Protein AF-A0A645HGQ7-F1 (afdb_monomer_lite)

pLDDT: mean 81.53, std 13.0, range [46.69, 94.19]

Secondary structure (DSSP, 8-state):
-HHHHHHTT--HHHHHHHHHHHTTPPP-S--S--SSPPP-S--HHHHHHHHHHTTTTS-TT--S--

Radius of gyration: 15.1 Å; chains: 1; bounding box: 28×15×52 Å

InterPro domains:
  IPR009610 CbtA toxin of type IV toxin-antitoxin system [PF06755] (2-48)

Sequence (66 aa):
MIKEHIDAGITLADAVNFLVEKYELVRIDRKGFSWQEQSPYLRAVDILRARQATGLLRQSRNNVVR

Structure (mmCIF, N/CA/C/O backbone):
data_AF-A0A645HGQ7-F1
#
_entry.id   AF-A0A645HGQ7-F1
#
loop_
_atom_site.group_PDB
_atom_site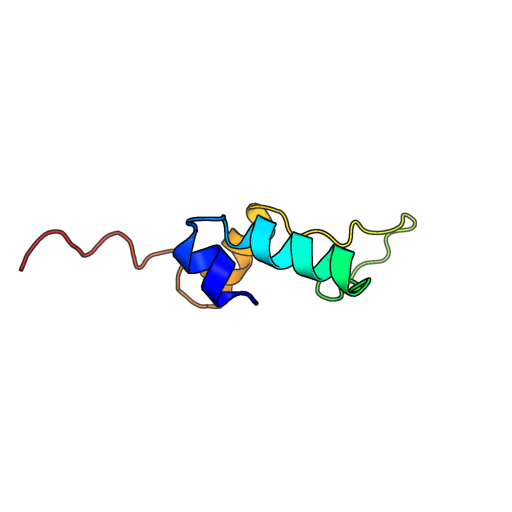.id
_atom_site.type_symbol
_atom_site.label_atom_id
_atom_site.label_alt_id
_atom_site.label_comp_id
_atom_site.label_asym_id
_atom_site.label_entity_id
_atom_site.label_seq_id
_atom_site.pdbx_PDB_ins_code
_atom_site.Cartn_x
_atom_site.Cartn_y
_atom_site.Cartn_z
_atom_site.occupancy
_atom_site.B_iso_or_equiv
_atom_site.auth_seq_id
_atom_site.auth_comp_id
_atom_site.auth_asym_id
_atom_site.auth_atom_id
_atom_site.pdbx_PDB_model_num
ATOM 1 N N . MET A 1 1 ? 12.016 3.398 -2.112 1.00 70.50 1 MET A N 1
ATOM 2 C CA . MET A 1 1 ? 10.737 4.152 -1.914 1.00 70.50 1 MET A CA 1
ATOM 3 C C . MET A 1 1 ? 9.758 3.832 -3.050 1.00 70.50 1 MET A C 1
ATOM 5 O O . MET A 1 1 ? 10.223 3.307 -4.044 1.00 70.50 1 MET A O 1
ATOM 9 N N . ILE A 1 2 ? 8.443 4.106 -2.934 1.00 82.12 2 ILE A N 1
ATOM 10 C CA . ILE A 1 2 ? 7.344 3.599 -3.814 1.00 82.12 2 ILE A CA 1
ATOM 11 C C . ILE A 1 2 ? 7.678 3.451 -5.318 1.00 82.12 2 ILE A C 1
ATOM 13 O O . ILE A 1 2 ? 7.273 2.476 -5.941 1.00 82.12 2 ILE A O 1
ATOM 17 N N . LYS A 1 3 ? 8.469 4.370 -5.886 1.00 85.69 3 LYS A N 1
ATOM 18 C CA . LYS A 1 3 ? 8.977 4.319 -7.263 1.00 85.69 3 LYS A CA 1
ATOM 19 C C . LYS A 1 3 ? 9.729 3.021 -7.597 1.00 85.69 3 LYS A C 1
ATOM 21 O O . LYS A 1 3 ? 9.424 2.405 -8.602 1.00 85.69 3 LYS A O 1
ATOM 26 N N . GLU A 1 4 ? 10.616 2.553 -6.723 1.00 87.94 4 GLU A N 1
ATOM 27 C CA . GLU A 1 4 ? 11.348 1.287 -6.904 1.00 87.94 4 GLU A CA 1
ATOM 28 C C . GLU A 1 4 ? 10.409 0.077 -6.971 1.00 87.94 4 GLU A C 1
ATOM 30 O O . GLU A 1 4 ? 10.657 -0.853 -7.725 1.00 87.94 4 GLU A O 1
ATOM 35 N N . HIS A 1 5 ? 9.318 0.089 -6.197 1.00 89.19 5 HIS A N 1
ATOM 36 C CA . HIS A 1 5 ? 8.341 -1.000 -6.220 1.00 89.19 5 HIS A CA 1
ATOM 37 C C . HIS A 1 5 ? 7.544 -0.992 -7.531 1.00 89.19 5 HIS A C 1
ATOM 39 O O . HIS A 1 5 ? 7.263 -2.053 -8.079 1.00 89.19 5 HIS A O 1
ATOM 45 N N . ILE A 1 6 ? 7.229 0.198 -8.057 1.00 86.19 6 ILE A N 1
ATOM 46 C CA . ILE A 1 6 ? 6.599 0.362 -9.375 1.00 86.19 6 ILE A CA 1
ATOM 47 C C . ILE A 1 6 ? 7.536 -0.147 -10.474 1.00 86.19 6 ILE A C 1
ATOM 49 O O . ILE A 1 6 ? 7.114 -0.938 -11.313 1.00 86.19 6 ILE A O 1
ATOM 53 N N . ASP A 1 7 ? 8.802 0.270 -10.441 1.00 92.62 7 ASP A N 1
ATOM 54 C CA . ASP A 1 7 ? 9.804 -0.104 -11.442 1.00 92.62 7 ASP A CA 1
ATOM 55 C C . ASP A 1 7 ? 10.106 -1.618 -11.402 1.00 92.62 7 ASP A C 1
ATOM 57 O O . ASP A 1 7 ? 10.362 -2.229 -12.437 1.00 92.62 7 ASP A O 1
ATOM 61 N N . ALA A 1 8 ? 9.995 -2.250 -10.227 1.00 92.81 8 ALA A N 1
ATOM 62 C CA . ALA A 1 8 ? 10.105 -3.699 -10.044 1.00 92.81 8 ALA A CA 1
ATOM 63 C C . ALA A 1 8 ? 8.825 -4.484 -10.406 1.00 92.81 8 ALA A C 1
ATOM 65 O O . ALA A 1 8 ? 8.812 -5.710 -10.303 1.00 92.81 8 ALA A O 1
ATOM 66 N N . GLY A 1 9 ? 7.738 -3.810 -10.799 1.00 91.12 9 GLY A N 1
ATOM 67 C CA . GLY A 1 9 ? 6.460 -4.456 -11.117 1.00 91.12 9 GLY A CA 1
ATOM 68 C C . GLY A 1 9 ? 5.721 -5.032 -9.902 1.00 91.12 9 GLY A C 1
ATOM 69 O O . GLY A 1 9 ? 4.841 -5.878 -10.062 1.00 91.12 9 GLY A O 1
ATOM 70 N N . ILE A 1 10 ? 6.059 -4.586 -8.690 1.00 91.25 10 ILE A N 1
ATOM 71 C CA . ILE A 1 10 ? 5.371 -4.981 -7.457 1.00 91.25 10 ILE A CA 1
ATOM 72 C C . ILE A 1 10 ? 3.982 -4.340 -7.438 1.00 91.25 10 ILE A C 1
ATOM 74 O O . ILE A 1 10 ? 3.784 -3.203 -7.880 1.00 91.25 10 ILE A O 1
ATOM 78 N N . THR A 1 11 ? 2.993 -5.066 -6.916 1.00 87.75 11 THR A N 1
ATOM 79 C CA . THR A 1 11 ? 1.634 -4.536 -6.855 1.00 87.75 11 THR A CA 1
ATOM 80 C C . THR A 1 11 ? 1.579 -3.310 -5.941 1.00 87.75 11 THR A C 1
ATOM 82 O O . THR A 1 11 ? 2.283 -3.216 -4.935 1.00 87.75 11 THR A O 1
ATOM 85 N N . LEU A 1 12 ? 0.693 -2.362 -6.257 1.00 84.50 12 LEU A N 1
ATOM 86 C CA . LEU A 1 12 ? 0.502 -1.172 -5.425 1.00 84.50 12 LEU A CA 1
ATOM 87 C C . LEU A 1 12 ? 0.127 -1.531 -3.973 1.00 84.50 12 LEU A C 1
ATOM 89 O O . LEU A 1 12 ? 0.528 -0.828 -3.052 1.00 84.50 12 LEU A O 1
ATOM 93 N N . ALA A 1 13 ? -0.626 -2.618 -3.767 1.00 89.88 13 ALA A N 1
ATOM 94 C CA . ALA A 1 13 ? -1.001 -3.076 -2.432 1.00 89.88 13 ALA A CA 1
ATOM 95 C C . ALA A 1 13 ? 0.221 -3.564 -1.643 1.00 89.88 13 ALA A C 1
ATOM 97 O O . ALA A 1 13 ? 0.409 -3.133 -0.510 1.00 89.88 13 ALA A O 1
ATOM 98 N N . ASP A 1 14 ? 1.077 -4.386 -2.251 1.00 92.19 14 ASP A N 1
ATOM 99 C CA . ASP A 1 14 ? 2.276 -4.915 -1.591 1.00 92.19 14 ASP A CA 1
ATOM 100 C C . ASP A 1 14 ? 3.284 -3.804 -1.288 1.00 92.19 14 ASP A C 1
ATOM 102 O O . ASP A 1 14 ? 3.838 -3.748 -0.194 1.00 92.19 14 ASP A O 1
ATOM 106 N N . ALA A 1 15 ? 3.451 -2.854 -2.212 1.00 92.12 15 ALA A N 1
ATOM 107 C CA . ALA A 1 15 ? 4.319 -1.698 -2.013 1.00 92.12 15 ALA A CA 1
ATOM 108 C C . ALA A 1 15 ? 3.878 -0.823 -0.829 1.00 92.12 15 ALA A C 1
ATOM 110 O O . ALA A 1 15 ? 4.710 -0.325 -0.071 1.00 92.12 15 ALA A O 1
ATOM 111 N N . VAL A 1 16 ? 2.569 -0.631 -0.652 1.00 89.50 16 VAL A N 1
ATOM 112 C CA . VAL A 1 16 ? 2.030 0.123 0.486 1.00 89.50 16 VAL A CA 1
ATOM 113 C C . VAL A 1 16 ? 2.075 -0.708 1.768 1.00 89.50 16 VAL A C 1
ATOM 115 O O . VAL A 1 16 ? 2.449 -0.175 2.807 1.00 89.50 16 VAL A O 1
ATOM 118 N N . ASN A 1 17 ? 1.772 -2.007 1.710 1.00 93.19 17 ASN A N 1
ATOM 119 C CA . ASN A 1 17 ? 1.844 -2.905 2.868 1.00 93.19 17 ASN A CA 1
ATOM 120 C C . ASN A 1 17 ? 3.274 -3.034 3.416 1.00 93.19 17 ASN A C 1
ATOM 122 O O . ASN A 1 17 ? 3.456 -3.057 4.630 1.00 93.19 17 ASN A O 1
ATOM 126 N N . PHE A 1 18 ? 4.288 -3.008 2.548 1.00 92.94 18 PHE A N 1
ATOM 127 C CA . PHE A 1 18 ? 5.689 -2.917 2.961 1.00 92.94 18 PHE A CA 1
ATOM 128 C C . PHE A 1 18 ? 5.972 -1.645 3.776 1.00 92.94 18 PHE A C 1
ATOM 130 O O . PHE A 1 18 ? 6.661 -1.689 4.792 1.00 92.94 18 PHE A O 1
ATOM 137 N N . LEU A 1 19 ? 5.426 -0.497 3.360 1.00 91.81 19 LEU A N 1
ATOM 138 C CA . LEU A 1 19 ? 5.574 0.757 4.108 1.00 91.81 19 LEU A CA 1
ATOM 139 C C . LEU A 1 19 ? 4.812 0.722 5.436 1.00 91.81 19 LEU A C 1
ATOM 141 O O . LEU A 1 19 ? 5.294 1.283 6.416 1.00 91.81 19 LEU A O 1
ATOM 145 N N . VAL A 1 20 ? 3.651 0.062 5.468 1.00 92.19 20 VAL A N 1
ATOM 146 C CA . VAL A 1 20 ? 2.872 -0.154 6.693 1.00 92.19 20 VAL A CA 1
ATOM 147 C C . VAL A 1 20 ? 3.698 -0.901 7.731 1.00 92.19 20 VAL A C 1
ATOM 149 O O . VAL A 1 20 ? 3.758 -0.459 8.871 1.00 92.19 20 VAL A O 1
ATOM 152 N N . GLU A 1 21 ? 4.377 -1.976 7.336 1.00 92.88 21 GLU A N 1
ATOM 153 C CA . GLU A 1 21 ? 5.244 -2.738 8.236 1.00 92.88 21 GLU A CA 1
ATOM 154 C C . GLU A 1 21 ? 6.501 -1.949 8.624 1.00 92.88 21 GLU A C 1
ATOM 156 O O . GLU A 1 21 ? 6.816 -1.824 9.803 1.00 92.88 21 GLU A O 1
ATOM 161 N N . LYS A 1 22 ? 7.184 -1.338 7.648 1.00 93.56 22 LYS A N 1
ATOM 162 C CA . LYS A 1 22 ? 8.438 -0.602 7.876 1.00 93.56 22 LYS A CA 1
ATOM 163 C C . LYS A 1 22 ? 8.298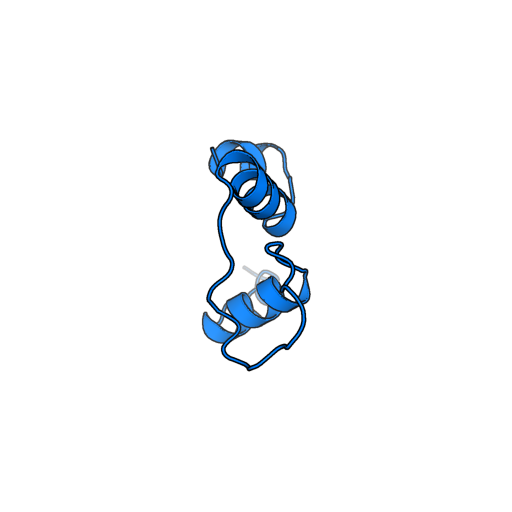 0.569 8.854 1.00 93.56 22 LYS A C 1
ATOM 165 O O . LYS A 1 22 ? 9.267 0.909 9.530 1.00 93.56 22 LYS A O 1
ATOM 170 N N . TYR A 1 23 ? 7.144 1.229 8.859 1.00 94.19 23 TYR A N 1
ATOM 171 C CA . TYR A 1 23 ? 6.899 2.444 9.639 1.00 94.19 23 TYR A CA 1
ATOM 172 C C . TYR A 1 23 ? 5.775 2.285 10.668 1.00 94.19 23 TYR A C 1
ATOM 174 O O . TYR A 1 23 ? 5.306 3.294 11.189 1.00 94.19 23 TYR A O 1
ATOM 182 N N . GLU A 1 24 ? 5.323 1.054 10.926 1.00 91.44 24 GLU A N 1
ATOM 183 C CA . GLU A 1 24 ? 4.240 0.742 11.873 1.00 91.44 24 GLU A CA 1
ATOM 184 C C . GLU A 1 24 ? 2.986 1.613 11.645 1.00 91.44 24 GLU A C 1
ATOM 186 O O . GLU A 1 24 ? 2.383 2.163 12.569 1.00 91.44 24 GLU A O 1
ATOM 191 N N . LEU A 1 25 ? 2.605 1.792 10.373 1.00 89.88 25 LEU A N 1
ATOM 192 C CA . LEU A 1 25 ? 1.515 2.696 10.008 1.00 89.88 25 LEU A CA 1
ATOM 193 C C . LEU A 1 25 ? 0.160 2.119 10.419 1.00 89.88 25 LEU A C 1
ATOM 195 O O . LEU A 1 25 ? -0.156 0.957 10.165 1.00 89.88 25 LEU A O 1
ATOM 199 N N . VAL A 1 26 ? -0.693 2.982 10.964 1.00 86.50 26 VAL A N 1
ATOM 200 C CA . VAL A 1 26 ? -2.056 2.622 11.361 1.00 86.50 26 VAL A CA 1
ATOM 201 C C . VAL A 1 26 ? -3.052 3.009 10.273 1.00 86.50 26 VAL A C 1
ATOM 203 O O . VAL A 1 26 ? -2.998 4.092 9.687 1.00 86.50 26 VAL A O 1
ATOM 206 N N . ARG A 1 27 ? -4.006 2.116 10.015 1.00 87.56 27 ARG A N 1
ATOM 207 C CA . ARG A 1 27 ? -5.066 2.308 9.026 1.00 87.56 27 ARG A CA 1
ATOM 208 C C . ARG A 1 27 ? -6.228 3.139 9.598 1.00 87.56 27 ARG A C 1
ATOM 210 O O . ARG A 1 27 ? -6.800 2.764 10.614 1.00 87.56 27 ARG A O 1
ATOM 217 N N . ILE A 1 28 ? -6.610 4.238 8.929 1.00 85.56 28 ILE A N 1
ATOM 218 C CA . ILE A 1 28 ? -7.587 5.232 9.450 1.00 85.56 28 ILE A CA 1
ATOM 219 C C . ILE A 1 28 ? -8.882 5.385 8.628 1.00 85.56 28 ILE A C 1
ATOM 221 O O . ILE A 1 28 ? -9.819 6.056 9.059 1.00 85.56 28 ILE A O 1
ATOM 225 N N . ASP A 1 29 ? -8.954 4.802 7.429 1.00 78.00 29 ASP A N 1
ATOM 226 C CA . ASP A 1 29 ? -10.083 4.960 6.495 1.00 78.00 29 ASP A CA 1
ATOM 227 C C . ASP A 1 29 ? -11.340 4.187 6.925 1.00 78.00 29 ASP A C 1
ATOM 229 O O . ASP A 1 29 ? -12.456 4.493 6.498 1.00 78.00 29 ASP A O 1
ATOM 233 N N . ARG A 1 30 ? -11.184 3.191 7.797 1.00 76.56 30 ARG A N 1
ATOM 234 C CA . ARG A 1 30 ? -12.284 2.378 8.314 1.00 76.56 30 ARG A CA 1
ATOM 235 C C . ARG A 1 30 ? -12.890 3.013 9.564 1.00 76.56 30 ARG A C 1
ATOM 237 O O . ARG A 1 30 ? -12.551 2.668 10.692 1.00 76.56 30 ARG A O 1
ATOM 244 N N . LYS A 1 31 ? -13.850 3.917 9.365 1.00 69.12 31 LYS A N 1
ATOM 245 C CA . LYS A 1 31 ? -14.700 4.420 10.455 1.00 69.12 31 LYS A CA 1
ATOM 246 C C . LYS A 1 31 ? -15.783 3.392 10.798 1.00 69.12 31 LYS A C 1
ATOM 248 O O . LYS A 1 31 ? -16.768 3.264 10.077 1.00 69.12 31 LYS A O 1
ATOM 253 N N . GLY A 1 32 ? -15.591 2.660 11.893 1.00 65.75 32 GLY A N 1
ATOM 254 C CA . GLY A 1 32 ? -16.578 1.748 12.474 1.00 65.75 32 GLY A CA 1
ATOM 255 C C . GLY A 1 32 ? -16.093 1.174 13.806 1.00 65.75 32 GLY A C 1
ATOM 256 O O . GLY A 1 32 ? -14.904 0.907 13.958 1.00 65.75 32 GLY A O 1
ATOM 257 N N . PHE A 1 33 ? -17.009 0.993 14.763 1.00 52.50 33 PHE A N 1
ATOM 258 C CA . PHE A 1 33 ? -16.759 0.292 16.029 1.00 52.50 33 PHE A CA 1
ATOM 259 C C . PHE A 1 33 ? -16.518 -1.199 15.741 1.00 52.50 33 PHE A C 1
ATOM 261 O O . PHE A 1 33 ? -17.447 -2.005 15.775 1.00 52.50 33 PHE A O 1
ATOM 268 N N . SER A 1 34 ? -15.285 -1.582 15.410 1.00 64.38 34 SER A N 1
ATOM 269 C CA . SER A 1 34 ? -14.876 -2.981 15.512 1.00 64.38 34 SER A CA 1
ATOM 270 C C . SER A 1 34 ? -14.302 -3.201 16.902 1.00 64.38 34 SER A C 1
ATOM 272 O O . SER A 1 34 ? -13.316 -2.581 17.281 1.00 64.38 34 SER A O 1
ATOM 274 N N . TRP A 1 35 ? -14.924 -4.097 17.664 1.00 59.69 35 TRP A N 1
ATOM 275 C CA . TRP A 1 35 ? -14.376 -4.576 18.934 1.00 59.69 35 TRP A CA 1
ATOM 276 C C . TRP A 1 35 ? -13.060 -5.352 18.740 1.00 59.69 35 TRP A C 1
ATOM 278 O O . TRP A 1 35 ? -12.340 -5.584 19.703 1.00 59.69 35 TRP A O 1
ATOM 288 N N . GLN A 1 36 ? -12.742 -5.744 17.500 1.00 70.06 36 GLN A N 1
ATOM 289 C CA . GLN A 1 36 ? -11.465 -6.337 17.115 1.00 70.06 36 GLN A CA 1
ATOM 290 C C . GLN A 1 36 ? -10.503 -5.307 16.514 1.00 70.06 36 GLN A C 1
ATOM 292 O O . GLN A 1 36 ? -10.923 -4.376 15.816 1.00 70.06 36 GLN A O 1
ATOM 297 N N . GLU A 1 37 ? -9.207 -5.545 16.731 1.00 75.06 37 GLU A N 1
ATOM 298 C CA . GLU A 1 37 ? -8.116 -4.833 16.071 1.00 75.06 37 GLU A CA 1
ATOM 299 C C . GLU A 1 37 ? -8.237 -4.968 14.549 1.00 75.06 37 GLU A C 1
ATOM 301 O O . GLU A 1 37 ? -8.439 -6.055 13.998 1.00 75.06 37 GLU A O 1
ATOM 306 N N . GLN A 1 38 ? -8.170 -3.836 13.853 1.00 80.19 38 GLN A N 1
ATOM 307 C CA . GLN A 1 38 ? -8.282 -3.828 12.405 1.00 80.19 38 GLN A CA 1
ATOM 308 C C . GLN A 1 38 ? -6.922 -4.086 11.779 1.00 80.19 38 GLN A C 1
ATOM 310 O O . GLN A 1 38 ? -5.942 -3.434 12.122 1.00 80.19 38 GLN A O 1
ATOM 315 N N . SER A 1 39 ? -6.888 -4.990 10.797 1.00 87.06 39 SER A N 1
ATOM 316 C CA . SER A 1 39 ? -5.674 -5.215 10.017 1.00 87.06 39 SER A CA 1
ATOM 317 C C . SER A 1 39 ? -5.185 -3.895 9.398 1.00 87.06 39 SER A C 1
ATOM 319 O O . SER A 1 39 ? -5.976 -3.224 8.715 1.00 87.06 39 SER A O 1
ATOM 321 N N . PRO A 1 40 ? -3.900 -3.543 9.587 1.00 87.94 40 PRO A N 1
ATOM 322 C CA . PRO A 1 40 ? -3.337 -2.312 9.047 1.00 87.94 40 PRO A CA 1
ATOM 323 C C . PRO A 1 40 ? -3.120 -2.402 7.526 1.00 87.94 40 PRO A C 1
ATOM 325 O O . PRO A 1 40 ? -2.974 -1.383 6.854 1.00 87.94 40 PRO A O 1
ATOM 328 N N . TYR A 1 41 ? -3.167 -3.611 6.957 1.00 92.31 41 TYR A N 1
ATOM 329 C CA . TYR A 1 41 ? -2.874 -3.862 5.552 1.00 92.31 41 TYR A CA 1
ATOM 330 C C . TYR A 1 41 ? -4.031 -3.500 4.610 1.00 92.31 41 TYR A C 1
ATOM 332 O O . TYR A 1 41 ? -5.227 -3.663 4.902 1.00 92.31 41 TYR A O 1
ATOM 340 N N . LEU A 1 42 ? -3.655 -3.038 3.421 1.00 89.94 42 LEU A N 1
ATOM 341 C CA . LEU A 1 42 ? -4.546 -2.858 2.287 1.00 89.94 42 LEU A CA 1
ATOM 342 C C . LEU A 1 42 ? -4.781 -4.188 1.574 1.00 89.94 42 LEU A C 1
ATOM 344 O O . LEU A 1 42 ? -3.875 -4.993 1.365 1.00 89.94 42 LEU A O 1
ATOM 348 N N . ARG A 1 43 ? -6.026 -4.385 1.148 1.00 89.12 43 ARG A N 1
ATOM 349 C CA . ARG A 1 43 ? -6.473 -5.500 0.312 1.00 89.12 43 ARG A CA 1
ATOM 350 C C . ARG A 1 43 ? -6.821 -4.999 -1.085 1.00 89.12 43 ARG A C 1
ATOM 352 O O . ARG A 1 43 ? -7.089 -3.816 -1.290 1.00 89.12 43 ARG A O 1
ATOM 359 N N . ALA A 1 44 ? -6.945 -5.919 -2.039 1.00 87.25 44 ALA A N 1
ATOM 360 C CA . ALA A 1 44 ? -7.351 -5.595 -3.409 1.00 87.25 44 ALA A CA 1
ATOM 361 C C . ALA A 1 44 ? -8.668 -4.788 -3.486 1.00 87.25 44 ALA A C 1
ATOM 363 O O . ALA A 1 44 ? -8.791 -3.879 -4.304 1.00 87.25 44 ALA A O 1
ATOM 364 N N . VAL A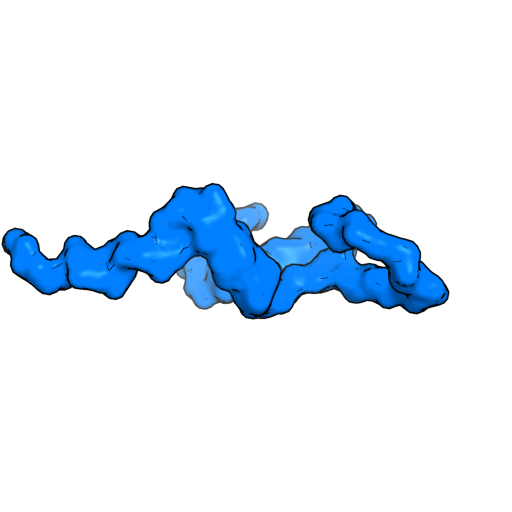 1 45 ? -9.632 -5.060 -2.595 1.00 87.44 45 VAL A N 1
ATOM 365 C CA . VAL A 1 45 ? -10.899 -4.304 -2.512 1.00 87.44 45 VAL A CA 1
ATOM 366 C C . VAL A 1 45 ? -10.695 -2.837 -2.129 1.00 87.44 45 VAL A C 1
ATOM 368 O O . VAL A 1 45 ? -11.446 -1.975 -2.579 1.00 87.44 45 VAL A O 1
ATOM 371 N N . ASP A 1 46 ? -9.673 -2.536 -1.330 1.00 88.25 46 ASP A N 1
ATOM 372 C CA . ASP A 1 46 ? -9.366 -1.171 -0.910 1.00 88.25 46 ASP A CA 1
ATOM 373 C C . ASP A 1 46 ? -8.807 -0.375 -2.095 1.00 88.25 46 ASP A C 1
ATOM 375 O O . ASP A 1 46 ? -9.250 0.741 -2.360 1.00 88.25 46 ASP A O 1
ATOM 379 N N . ILE A 1 47 ? -7.934 -1.004 -2.891 1.00 88.12 47 ILE A N 1
ATOM 380 C CA . ILE A 1 47 ? -7.434 -0.442 -4.153 1.00 88.12 47 ILE A CA 1
ATOM 381 C C . ILE A 1 47 ? -8.580 -0.233 -5.148 1.00 88.12 47 ILE A C 1
ATOM 383 O O . ILE A 1 47 ? -8.663 0.813 -5.788 1.00 88.12 47 ILE A O 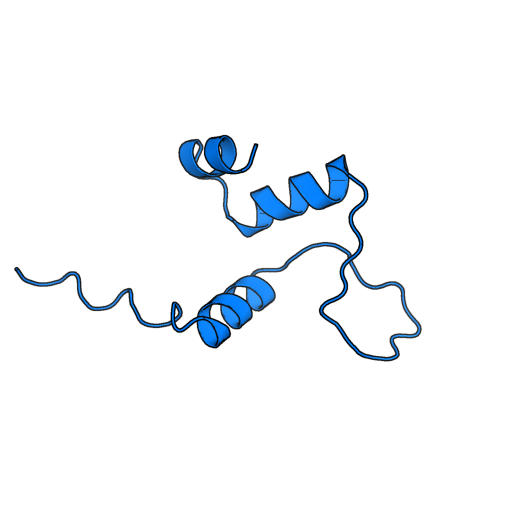1
ATOM 387 N N . LEU A 1 48 ? -9.495 -1.198 -5.267 1.00 88.19 48 LEU A N 1
ATOM 388 C CA . LEU A 1 48 ? -10.655 -1.086 -6.152 1.0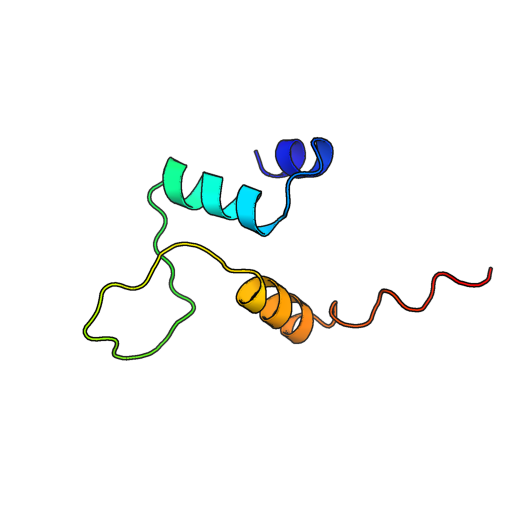0 88.19 48 LEU A CA 1
ATOM 389 C C . LEU A 1 48 ? -11.555 0.095 -5.758 1.00 88.19 48 LEU A C 1
ATOM 391 O O . LEU A 1 48 ? -11.936 0.892 -6.615 1.00 88.19 48 LEU A O 1
ATOM 395 N N . ARG A 1 49 ? -11.841 0.251 -4.460 1.00 88.25 49 ARG A N 1
ATOM 396 C CA . ARG A 1 49 ? -12.608 1.384 -3.919 1.00 88.25 49 ARG A CA 1
ATOM 397 C C . ARG A 1 49 ? -11.901 2.715 -4.154 1.00 88.25 49 ARG A C 1
ATOM 399 O O . ARG A 1 49 ? -12.545 3.661 -4.596 1.00 88.25 49 ARG A O 1
ATOM 406 N N . ALA A 1 50 ? -10.588 2.780 -3.936 1.00 87.88 50 ALA A N 1
ATOM 407 C CA . ALA A 1 50 ? -9.796 3.976 -4.218 1.00 87.88 50 ALA A CA 1
ATOM 408 C C . ALA A 1 50 ? -9.847 4.345 -5.709 1.00 87.88 50 ALA A C 1
ATOM 410 O O . ALA A 1 50 ? -10.068 5.505 -6.056 1.00 87.88 50 ALA A O 1
ATOM 411 N N . ARG A 1 51 ? -9.740 3.358 -6.610 1.00 88.62 51 ARG A N 1
ATOM 412 C CA . ARG A 1 51 ? -9.895 3.567 -8.060 1.00 88.62 51 ARG A CA 1
ATOM 413 C C . ARG A 1 51 ? -11.294 4.045 -8.427 1.00 88.62 51 ARG A C 1
ATOM 415 O O . ARG A 1 51 ? -11.433 4.857 -9.332 1.00 88.62 51 ARG A O 1
ATOM 422 N N . GLN A 1 52 ? -12.331 3.573 -7.743 1.00 89.75 52 GLN A N 1
ATOM 423 C CA . GLN A 1 52 ? -13.692 4.063 -7.949 1.00 89.75 52 GLN A CA 1
ATOM 424 C C . GLN A 1 52 ? -13.840 5.520 -7.501 1.00 89.75 52 GLN A C 1
ATOM 426 O O . GLN A 1 52 ? -14.311 6.343 -8.281 1.00 89.75 52 GLN A O 1
ATOM 431 N N . ALA A 1 53 ? -13.393 5.843 -6.285 1.00 89.31 53 ALA A N 1
ATOM 432 C CA . ALA A 1 53 ? -13.477 7.186 -5.710 1.00 89.31 53 ALA A CA 1
ATOM 433 C C . ALA A 1 53 ? -12.686 8.231 -6.517 1.00 89.31 53 ALA A C 1
ATOM 435 O O . ALA A 1 53 ? -13.066 9.395 -6.563 1.00 89.31 53 ALA A O 1
ATOM 436 N N . THR A 1 54 ? -11.613 7.803 -7.185 1.00 89.56 54 THR A N 1
ATOM 437 C CA . THR A 1 54 ? -10.765 8.651 -8.040 1.00 89.56 54 THR A CA 1
ATOM 438 C C . THR A 1 54 ? -11.145 8.611 -9.525 1.00 89.56 54 THR A C 1
ATOM 440 O O . THR A 1 54 ? -10.479 9.237 -10.343 1.00 89.56 54 THR A O 1
ATOM 443 N N . GLY A 1 55 ? -12.187 7.867 -9.917 1.00 90.44 55 GLY A N 1
ATOM 444 C CA . GLY A 1 55 ? -12.605 7.736 -11.322 1.00 90.44 55 GLY A CA 1
ATOM 445 C C . GLY A 1 55 ? -11.688 6.869 -12.206 1.00 90.44 55 GLY A C 1
ATOM 446 O O . GLY A 1 55 ? -11.929 6.732 -13.405 1.00 90.44 55 GLY A O 1
ATOM 447 N N . LEU A 1 56 ? -10.675 6.217 -11.630 1.00 87.19 56 LEU A N 1
ATOM 448 C CA . LEU A 1 56 ? -9.690 5.356 -12.304 1.00 87.19 56 LEU A CA 1
ATOM 449 C C . LEU A 1 56 ? -10.164 3.910 -12.545 1.00 87.19 56 LEU A C 1
ATOM 451 O O . LEU A 1 56 ? -9.429 3.089 -13.105 1.00 87.19 56 LEU A O 1
ATOM 455 N N . LEU A 1 57 ? -11.379 3.559 -12.115 1.00 83.19 57 LEU A N 1
ATOM 456 C CA . LEU A 1 57 ? -11.945 2.215 -12.287 1.00 83.19 57 LEU A CA 1
ATOM 457 C C . LEU A 1 57 ? -12.169 1.854 -13.770 1.00 83.19 57 LEU A C 1
ATOM 459 O O . LEU A 1 57 ? -12.179 0.678 -14.122 1.00 83.19 57 LEU A O 1
ATOM 463 N N . ARG A 1 58 ? -12.353 2.856 -14.645 1.00 69.25 58 ARG A N 1
ATOM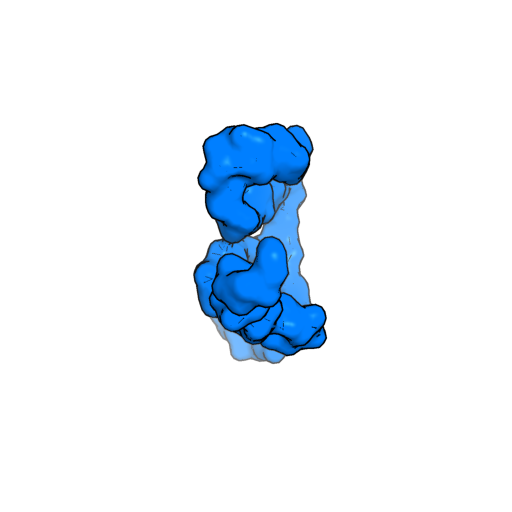 464 C CA . ARG A 1 58 ? -12.907 2.667 -16.000 1.00 69.25 58 ARG A CA 1
ATOM 465 C C . ARG A 1 58 ? -12.035 3.191 -17.153 1.00 69.25 58 ARG A C 1
ATOM 467 O O . ARG A 1 58 ? -12.436 3.074 -18.304 1.00 69.25 58 ARG A O 1
ATOM 474 N N . GLN A 1 59 ? -10.827 3.696 -16.890 1.00 58.56 59 GLN A N 1
ATOM 475 C CA . GLN A 1 59 ? -9.934 4.194 -17.954 1.00 58.56 59 GLN A CA 1
ATOM 476 C C . GLN A 1 59 ? -9.224 3.088 -18.769 1.00 58.56 59 GLN A C 1
ATOM 478 O O . GLN A 1 59 ? -8.659 3.375 -19.817 1.00 58.56 59 GLN A O 1
ATOM 483 N N . SER A 1 60 ? -9.315 1.808 -18.382 1.00 55.47 60 SER A N 1
ATOM 484 C CA . SER A 1 60 ? -8.686 0.684 -19.109 1.00 55.47 60 SER A CA 1
ATOM 485 C C . SER A 1 60 ? -9.585 0.063 -20.199 1.00 55.47 60 SER A C 1
ATOM 487 O O . SER A 1 60 ? -9.590 -1.146 -20.404 1.00 55.47 60 SER A O 1
ATOM 489 N N . ARG A 1 61 ? -10.392 0.870 -20.902 1.00 55.91 61 ARG A N 1
ATOM 490 C CA . ARG A 1 61 ? -11.129 0.412 -22.101 1.00 55.91 61 ARG A CA 1
ATOM 491 C C . ARG A 1 61 ? -10.902 1.237 -23.366 1.00 55.91 61 ARG A C 1
ATOM 493 O O . ARG A 1 61 ? -11.453 0.879 -24.397 1.00 55.91 61 ARG A O 1
ATOM 500 N N . ASN A 1 62 ? -10.033 2.248 -23.330 1.00 55.56 62 ASN A N 1
ATOM 501 C CA . ASN A 1 62 ? -9.770 3.104 -24.490 1.00 55.56 62 ASN A CA 1
ATOM 502 C C . ASN A 1 62 ? -8.278 3.153 -24.852 1.00 55.56 62 ASN A C 1
ATOM 504 O O . ASN A 1 62 ? -7.705 4.231 -24.941 1.00 55.56 62 ASN A O 1
ATOM 508 N N . ASN A 1 63 ? -7.652 1.995 -25.075 1.00 58.38 63 ASN A N 1
ATOM 509 C CA . ASN A 1 63 ? -6.429 1.939 -25.887 1.00 58.38 63 ASN A CA 1
ATOM 510 C C . ASN A 1 63 ? -6.533 0.876 -26.990 1.00 58.38 63 ASN A C 1
ATOM 512 O O . ASN A 1 63 ? -5.584 0.158 -27.286 1.00 58.38 63 ASN A O 1
ATOM 516 N N . VAL A 1 64 ? -7.725 0.776 -27.583 1.00 57.78 64 VAL A N 1
ATOM 517 C CA . VAL A 1 64 ? -7.900 0.254 -28.937 1.00 57.78 64 VAL A CA 1
ATOM 518 C C . VAL A 1 64 ? -8.273 1.465 -29.795 1.00 57.78 64 VAL A C 1
ATOM 520 O O . VAL A 1 64 ? -9.290 2.107 -29.549 1.00 57.78 64 VAL A O 1
ATOM 523 N N . VAL A 1 65 ? -7.404 1.750 -30.768 1.00 55.16 65 VAL A N 1
ATOM 524 C CA . VAL A 1 65 ? -7.458 2.781 -31.824 1.00 55.16 65 VAL A CA 1
ATOM 525 C C . VAL A 1 65 ? -7.109 4.229 -31.431 1.00 55.16 65 VAL A C 1
ATOM 527 O O . VAL A 1 65 ? -7.974 5.032 -31.084 1.00 55.16 65 VAL A O 1
ATOM 530 N N . ARG A 1 66 ? -5.841 4.598 -31.639 1.00 46.69 66 ARG A N 1
ATOM 531 C CA . ARG A 1 66 ? -5.441 5.516 -32.721 1.00 46.69 66 ARG A CA 1
ATOM 532 C C . ARG A 1 66 ? -4.030 5.189 -33.187 1.00 46.69 66 ARG A C 1
ATOM 534 O O . ARG A 1 66 ? -3.199 4.877 -32.311 1.00 46.69 66 ARG A O 1
#

Foldseek 3Di:
DLVVCVVVVHDPQVSVVVVCVVVVDAADPDPDPDPDDDDRGDDPVNVCVVCVVVVNNPPVPPPPDD

Organism: NCBI:txid1076179